Protein AF-A0A3D1XRA7-F1 (afdb_monomer)

Mean predicted aligned error: 9.95 Å

pLDDT: mean 85.72, std 18.08, range [40.62, 98.38]

Foldseek 3Di:
DDDPPPPPPPPPPPDDDDDDDDDDDDDDDDDVVVCVVVLVVCVVVVNDDPPPDCVPPPDD

Sequence (60 aa):
MNESAESHDGMAREIAPAKGKLGVLLPGMGAVSSTLIAGVQLVNAGHSQPIGSVTQMSRI

Solvent-accessible surface area (backbone atoms only — not comparable to full-atom values): 4365 Å² total; per-residue (Å²): 140,78,90,79,76,78,77,78,81,69,67,89,65,82,75,75,78,90,79,84,86,85,86,82,88,72,90,67,83,50,77,65,52,52,48,52,53,52,50,51,53,34,36,76,70,67,76,48,76,72,79,90,37,59,93,82,66,62,84,132

Secondary structure (DSSP, 8-state):
---------------PPP-SPPP---SS-SHHHHHHHHHHHHHHTTSS--TT-HHHH---

Structure (mmCIF, N/CA/C/O backbone):
data_AF-A0A3D1XRA7-F1
#
_entry.id   AF-A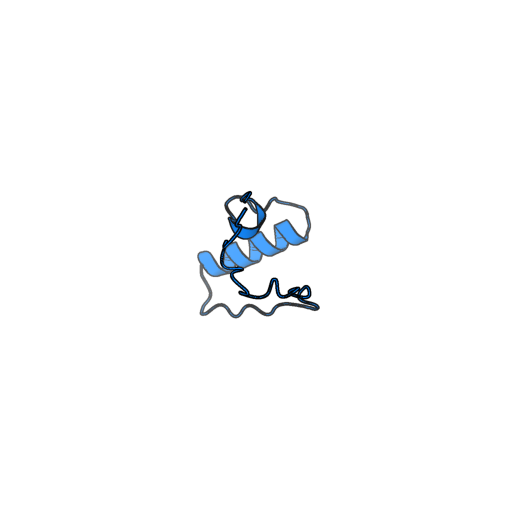0A3D1XRA7-F1
#
loop_
_atom_site.group_PDB
_atom_site.id
_atom_site.type_symbol
_atom_site.label_atom_id
_atom_site.label_alt_id
_atom_site.l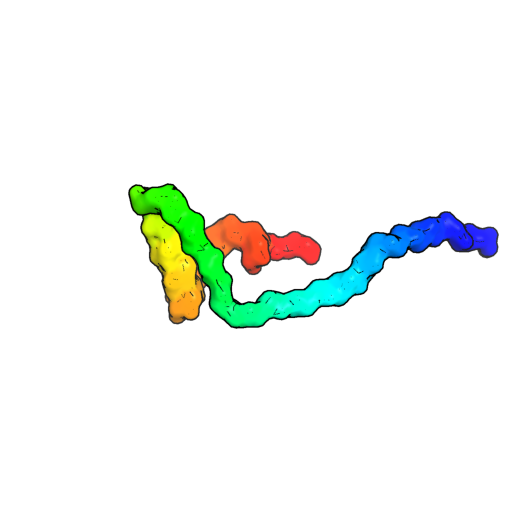abel_comp_id
_atom_site.label_asym_id
_atom_site.label_entity_id
_atom_site.label_seq_id
_atom_site.pdbx_PDB_ins_code
_atom_site.Cartn_x
_atom_site.Cartn_y
_atom_site.Cartn_z
_atom_site.occupancy
_atom_site.B_iso_or_equiv
_atom_site.auth_seq_id
_atom_site.auth_comp_id
_atom_site.auth_asym_id
_atom_site.auth_atom_id
_atom_site.pdbx_PDB_model_num
ATOM 1 N N . MET A 1 1 ? -8.443 11.772 50.434 1.00 47.06 1 MET A N 1
ATOM 2 C CA . MET A 1 1 ? -9.358 12.837 49.965 1.00 47.06 1 MET A CA 1
ATOM 3 C C . MET A 1 1 ? -8.471 13.954 49.432 1.00 47.06 1 MET A C 1
ATOM 5 O O . MET A 1 1 ? -7.624 14.398 50.184 1.00 47.06 1 MET A O 1
ATOM 9 N N . ASN A 1 2 ? -8.474 14.364 48.172 1.00 40.62 2 ASN A N 1
ATOM 10 C CA . ASN A 1 2 ? -9.574 14.548 47.239 1.00 40.62 2 ASN A CA 1
ATOM 11 C C . ASN A 1 2 ? -9.036 14.354 45.812 1.00 40.62 2 ASN A C 1
ATOM 13 O O . ASN A 1 2 ? -8.053 14.990 45.435 1.00 40.62 2 ASN A O 1
ATOM 17 N N . GLU A 1 3 ? -9.675 13.467 45.055 1.00 52.91 3 GLU A N 1
ATOM 18 C CA . GLU A 1 3 ? -9.579 13.432 43.603 1.00 52.91 3 GLU A CA 1
ATOM 19 C C . GLU A 1 3 ? -10.155 14.736 43.051 1.00 52.91 3 GLU A C 1
ATOM 21 O O . GLU A 1 3 ? -11.312 15.086 43.262 1.00 52.91 3 GLU A O 1
ATOM 26 N N . SER A 1 4 ? -9.343 15.476 42.319 1.00 51.44 4 SER A N 1
ATOM 27 C CA . SER A 1 4 ? -9.839 16.423 41.325 1.00 51.44 4 SER A CA 1
ATOM 28 C C . SER A 1 4 ? -8.983 16.234 40.085 1.00 51.44 4 SER A C 1
ATOM 30 O O . SER A 1 4 ? -8.276 17.128 39.640 1.00 51.44 4 SER A O 1
ATOM 32 N N . ALA A 1 5 ? -8.992 14.996 39.584 1.00 49.84 5 ALA A N 1
ATOM 33 C CA . ALA A 1 5 ? -8.633 14.730 38.208 1.00 49.84 5 ALA A CA 1
ATOM 34 C C . ALA A 1 5 ? -9.804 15.250 37.373 1.00 49.84 5 ALA A C 1
ATOM 36 O O . ALA A 1 5 ? -10.877 14.647 37.357 1.00 49.84 5 ALA A O 1
ATOM 37 N N . GLU A 1 6 ? -9.624 16.417 36.759 1.00 50.09 6 GLU A N 1
ATOM 38 C CA . GLU A 1 6 ? -10.496 16.896 35.693 1.00 50.09 6 GLU A CA 1
ATOM 39 C C . GLU A 1 6 ? -10.701 15.761 34.689 1.00 50.09 6 GLU A C 1
ATOM 41 O O . GLU A 1 6 ? -9.790 15.376 33.948 1.00 50.09 6 GLU A O 1
ATOM 46 N N . SER A 1 7 ? -11.912 15.206 34.698 1.00 47.91 7 SER A N 1
ATOM 47 C CA . SER A 1 7 ? -12.379 14.317 33.653 1.00 47.91 7 SER A CA 1
ATOM 48 C C . SER A 1 7 ? -12.318 15.107 32.354 1.00 47.91 7 SER A C 1
ATOM 50 O O . SER A 1 7 ? -13.087 16.036 32.120 1.00 47.91 7 SER A O 1
ATOM 52 N N . HIS A 1 8 ? -11.337 14.776 31.520 1.00 49.94 8 HIS A N 1
ATOM 53 C CA . HIS A 1 8 ? -11.346 15.207 30.138 1.00 49.94 8 HIS A CA 1
ATOM 54 C C . HIS A 1 8 ? -12.519 14.484 29.477 1.00 49.94 8 HIS A C 1
ATOM 56 O O . HIS A 1 8 ? -12.370 13.382 28.953 1.00 49.94 8 HIS A O 1
ATOM 62 N N . ASP A 1 9 ? -13.701 15.098 29.532 1.00 53.12 9 ASP A N 1
ATOM 63 C CA . ASP A 1 9 ? -14.864 14.737 28.724 1.00 53.12 9 ASP A CA 1
ATOM 64 C C . ASP A 1 9 ? -14.627 15.173 27.270 1.00 53.12 9 ASP A C 1
ATOM 66 O O . ASP A 1 9 ? -15.332 15.981 26.675 1.00 53.12 9 ASP A O 1
ATOM 70 N N . GLY A 1 10 ? -13.559 14.646 26.680 1.00 55.44 10 GLY A N 1
ATOM 71 C CA . GLY A 1 10 ? -13.492 14.472 25.244 1.00 55.44 10 GLY A CA 1
ATOM 72 C C . GLY A 1 10 ? -14.111 13.120 24.965 1.00 55.44 10 GLY A C 1
ATOM 73 O O . GLY A 1 10 ? -13.352 12.182 24.752 1.00 55.44 10 GLY A O 1
ATOM 74 N N . MET A 1 11 ? -15.445 13.021 25.089 1.00 53.97 11 MET A N 1
ATOM 75 C CA . MET A 1 11 ? -16.278 11.841 24.831 1.00 53.97 11 MET A CA 1
ATOM 76 C C . MET A 1 11 ? -15.494 10.709 24.163 1.00 53.97 11 MET A C 1
ATOM 78 O O . MET A 1 11 ? -15.084 10.853 23.006 1.00 53.97 11 MET A O 1
ATOM 82 N N . ALA A 1 12 ? -15.338 9.572 24.851 1.00 62.69 12 ALA A N 1
ATOM 83 C CA . ALA A 1 12 ? -15.003 8.301 24.216 1.00 62.69 12 ALA A CA 1
ATOM 84 C C . ALA A 1 12 ? -16.159 7.937 23.274 1.00 62.69 12 ALA A C 1
ATOM 86 O O . ALA A 1 12 ? -17.032 7.128 23.577 1.00 62.69 12 ALA A O 1
ATOM 87 N N . ARG A 1 13 ? -16.235 8.654 22.155 1.00 72.50 13 ARG A N 1
ATOM 88 C CA . ARG A 1 13 ? -17.265 8.511 21.154 1.00 72.50 13 ARG A CA 1
ATOM 89 C C . ARG A 1 13 ? -17.014 7.150 20.549 1.00 72.50 13 ARG A C 1
ATOM 91 O O . ARG A 1 13 ? -15.978 6.943 19.924 1.00 72.50 13 ARG A O 1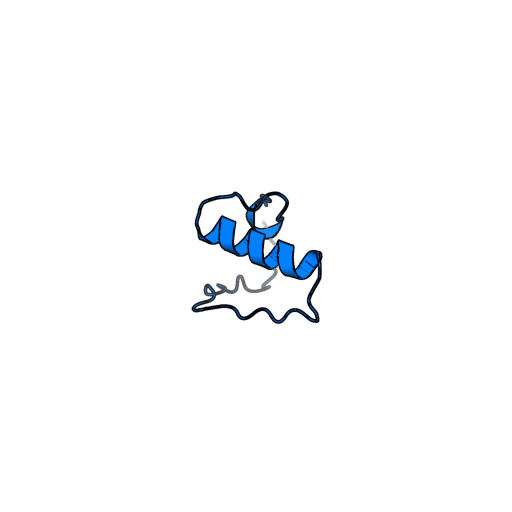
ATOM 98 N N . GLU A 1 14 ? -17.938 6.227 20.768 1.00 81.00 14 GLU A N 1
ATOM 99 C CA . GLU A 1 14 ? -17.902 4.936 20.103 1.00 81.00 14 GLU A CA 1
ATOM 100 C C . GLU A 1 14 ? -17.989 5.196 18.593 1.00 81.00 14 GLU A C 1
ATOM 102 O O . GLU A 1 14 ? -19.038 5.553 18.049 1.00 81.00 14 GLU A O 1
ATOM 107 N N . ILE A 1 15 ? -16.839 5.137 17.917 1.00 83.75 15 ILE A N 1
ATOM 108 C CA . ILE A 1 15 ? -16.766 5.331 16.474 1.00 83.75 15 ILE A CA 1
ATOM 109 C C . ILE A 1 15 ? -17.218 4.021 15.847 1.00 83.75 15 ILE A C 1
ATOM 111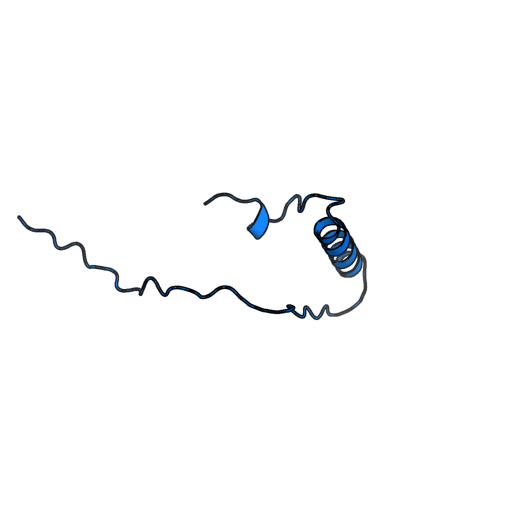 O O . ILE A 1 15 ? -16.483 3.034 15.837 1.00 83.75 15 ILE A O 1
ATOM 115 N N . ALA A 1 16 ? -18.443 4.015 15.328 1.00 88.19 16 ALA A N 1
ATOM 116 C CA . ALA A 1 16 ? -18.958 2.869 14.602 1.00 88.19 16 ALA A CA 1
ATOM 117 C C . ALA A 1 16 ? -18.033 2.524 13.412 1.00 88.19 16 ALA A C 1
ATOM 119 O O . ALA A 1 16 ? -17.548 3.430 12.725 1.00 88.19 16 ALA A O 1
ATOM 120 N N . PRO A 1 17 ? -17.801 1.230 13.130 1.00 88.19 17 PRO A N 1
ATOM 121 C CA . PRO A 1 17 ? -16.940 0.817 12.030 1.00 88.19 17 PRO A CA 1
ATOM 122 C C . PRO A 1 17 ? -17.514 1.263 10.681 1.00 88.19 17 PRO A C 1
ATOM 124 O O . PRO A 1 17 ? -18.726 1.203 10.449 1.00 88.19 17 PRO A O 1
ATOM 127 N N . ALA A 1 18 ? -16.631 1.672 9.768 1.00 89.75 18 ALA A N 1
ATOM 128 C CA . ALA A 1 18 ? -17.016 1.992 8.399 1.00 89.75 18 ALA A CA 1
ATOM 129 C C . ALA A 1 18 ? -17.610 0.752 7.705 1.00 89.75 18 ALA A C 1
ATOM 131 O O . ALA A 1 18 ? -17.070 -0.351 7.807 1.00 89.75 18 ALA A O 1
ATOM 132 N N . LYS A 1 19 ? -18.728 0.931 6.993 1.00 93.12 19 LYS A N 1
ATOM 133 C CA . LYS A 1 19 ? -19.416 -0.131 6.243 1.00 93.12 19 LYS A CA 1
ATOM 134 C C . LYS A 1 19 ? -19.344 0.152 4.741 1.00 93.12 19 LYS A C 1
ATOM 136 O O . LYS A 1 19 ? -19.460 1.300 4.325 1.00 93.12 19 LYS A O 1
ATOM 141 N N . GLY A 1 20 ? -19.230 -0.901 3.929 1.00 93.56 20 GLY A N 1
ATOM 142 C CA . GLY A 1 20 ? -19.238 -0.808 2.463 1.00 93.56 20 GLY A CA 1
ATOM 143 C C . GLY A 1 20 ? -17.850 -0.656 1.826 1.00 93.56 20 GLY A C 1
ATOM 144 O O . GLY A 1 20 ? -16.829 -0.894 2.465 1.00 93.56 20 GLY A O 1
ATOM 145 N N . LYS A 1 21 ? -17.820 -0.311 0.530 1.00 93.81 21 LYS A N 1
ATOM 146 C CA . LYS A 1 21 ? -16.580 -0.123 -0.245 1.00 93.81 21 LYS A CA 1
ATOM 147 C C . LYS A 1 21 ? -16.087 1.322 -0.124 1.00 93.81 21 LYS A C 1
ATOM 149 O O . LYS A 1 21 ? -16.871 2.247 -0.319 1.00 93.81 21 LYS A O 1
ATOM 154 N N . LEU A 1 22 ? -14.791 1.508 0.126 1.00 94.56 22 LEU A N 1
ATOM 155 C CA . LEU A 1 22 ? -14.135 2.817 0.098 1.00 94.56 22 LEU A CA 1
ATOM 156 C C . LEU A 1 22 ? -13.629 3.120 -1.320 1.00 94.56 22 LEU A C 1
ATOM 158 O O . LEU A 1 22 ? -12.844 2.354 -1.874 1.00 94.56 22 LEU A O 1
ATOM 162 N N . GLY A 1 23 ? -14.064 4.237 -1.902 1.00 96.25 23 GLY A N 1
ATOM 163 C CA . GLY A 1 23 ? -13.497 4.754 -3.148 1.00 96.25 23 GLY A CA 1
ATOM 164 C C . GLY A 1 23 ? -12.243 5.585 -2.876 1.00 96.25 23 GLY A C 1
ATOM 165 O O . GLY A 1 23 ? -12.274 6.474 -2.030 1.00 96.25 23 GLY A O 1
ATOM 166 N N . VAL A 1 24 ? -11.157 5.322 -3.607 1.00 96.19 24 VAL A N 1
ATOM 167 C CA . VAL A 1 24 ? -9.913 6.109 -3.556 1.00 96.19 24 VAL A CA 1
ATOM 168 C C . VAL A 1 24 ? -9.615 6.628 -4.960 1.00 96.19 24 VAL A C 1
ATOM 170 O O . VAL A 1 24 ? -9.356 5.838 -5.866 1.00 96.19 24 VAL A O 1
ATOM 173 N N . LEU A 1 25 ? -9.677 7.949 -5.154 1.00 97.56 25 LEU A N 1
ATOM 174 C CA . LEU A 1 25 ? -9.375 8.587 -6.436 1.00 97.56 25 LEU A CA 1
ATOM 175 C C . LEU A 1 25 ? -7.905 9.010 -6.471 1.00 97.56 25 LEU A C 1
ATOM 177 O O . LEU A 1 25 ? -7.473 9.828 -5.662 1.00 97.56 25 LEU A O 1
ATOM 181 N N . LEU A 1 26 ? -7.148 8.453 -7.414 1.00 97.06 26 LEU A N 1
ATOM 182 C CA . LEU A 1 26 ? -5.727 8.748 -7.585 1.00 97.06 26 LEU A CA 1
ATOM 183 C C . LEU A 1 26 ? -5.536 9.746 -8.737 1.00 97.06 26 LEU A C 1
ATOM 185 O O . LEU A 1 26 ? -5.957 9.452 -9.860 1.00 97.06 26 LEU A O 1
ATOM 189 N N . PRO A 1 27 ? -4.916 10.917 -8.499 1.00 95.31 27 PRO A N 1
ATOM 190 C CA . PRO A 1 27 ? -4.628 11.863 -9.564 1.00 95.31 27 PRO A CA 1
ATOM 191 C C . PRO A 1 27 ? -3.453 11.359 -10.407 1.00 95.31 27 PRO A C 1
ATOM 193 O O . PRO A 1 27 ? -2.296 11.402 -9.993 1.00 95.31 27 PRO A O 1
ATOM 196 N N . GLY A 1 28 ? -3.762 10.905 -11.619 1.00 96.25 28 GLY A N 1
ATOM 197 C CA . GLY A 1 28 ? -2.767 10.439 -12.577 1.00 96.25 28 GLY A CA 1
ATOM 198 C C . GLY A 1 28 ? -2.307 8.996 -12.356 1.00 96.25 28 GLY A C 1
ATOM 199 O O . GLY A 1 28 ? -2.416 8.404 -11.278 1.00 96.25 28 GLY A O 1
ATOM 200 N N . MET A 1 29 ? -1.775 8.426 -13.436 1.00 96.38 29 MET A N 1
ATOM 201 C CA . MET A 1 29 ? -1.200 7.085 -13.462 1.00 96.38 29 MET A CA 1
ATOM 202 C C . MET A 1 29 ? 0.323 7.178 -13.519 1.00 96.38 29 MET A C 1
ATOM 204 O O . MET A 1 29 ? 0.877 8.024 -14.215 1.00 96.38 29 MET A O 1
ATOM 208 N N . GLY A 1 30 ? 1.002 6.299 -12.789 1.00 96.25 30 GLY A N 1
ATOM 209 C CA . GLY A 1 30 ? 2.459 6.267 -12.714 1.00 96.25 30 GLY A CA 1
ATOM 210 C C . GLY A 1 30 ? 2.939 5.200 -11.742 1.00 96.25 30 GLY A C 1
ATOM 211 O O . GLY A 1 30 ? 2.131 4.431 -11.222 1.00 96.25 30 GLY A O 1
ATOM 212 N N . ALA A 1 31 ? 4.247 5.176 -11.480 1.00 97.81 31 ALA A N 1
ATOM 213 C CA . ALA A 1 31 ? 4.887 4.147 -10.660 1.00 97.81 31 ALA A CA 1
ATOM 214 C C . ALA A 1 31 ? 4.260 4.012 -9.262 1.00 97.81 31 ALA A C 1
ATOM 216 O O . ALA A 1 31 ? 4.109 2.902 -8.764 1.00 97.81 31 ALA A O 1
ATOM 217 N N . VAL A 1 32 ? 3.844 5.120 -8.644 1.00 96.44 32 VAL A N 1
ATOM 218 C CA . VAL A 1 32 ? 3.238 5.102 -7.303 1.00 96.44 32 VAL A CA 1
ATOM 219 C C . VAL A 1 32 ? 1.790 4.610 -7.361 1.00 96.44 32 VAL A C 1
ATOM 221 O O . VAL A 1 32 ? 1.425 3.689 -6.637 1.00 96.44 32 VAL A O 1
ATOM 224 N N . SER A 1 33 ? 0.965 5.164 -8.257 1.00 98.06 33 SER A N 1
ATOM 225 C CA . SER A 1 33 ? -0.440 4.757 -8.387 1.00 98.06 33 SER A CA 1
ATOM 226 C C . SER A 1 33 ? -0.572 3.274 -8.753 1.00 98.06 33 SER A C 1
ATOM 228 O O . SER A 1 33 ? -1.396 2.569 -8.176 1.00 98.06 33 SER A O 1
ATOM 230 N N . SER A 1 34 ? 0.255 2.768 -9.676 1.00 98.06 34 SER A N 1
ATOM 231 C CA . SER A 1 34 ? 0.191 1.366 -10.104 1.00 98.06 34 SER A CA 1
ATOM 232 C C . SER A 1 34 ? 0.661 0.394 -9.022 1.00 98.06 34 SER A C 1
ATOM 234 O O . SER A 1 34 ? 0.029 -0.644 -8.828 1.00 98.06 34 SER A O 1
ATOM 236 N N . THR A 1 35 ? 1.722 0.732 -8.286 1.00 97.44 35 THR A N 1
ATOM 237 C CA . THR A 1 35 ? 2.229 -0.107 -7.189 1.00 97.44 35 THR A CA 1
ATOM 238 C C . THR A 1 35 ? 1.286 -0.114 -5.994 1.00 97.44 35 THR A C 1
ATOM 240 O O . THR A 1 35 ? 1.082 -1.175 -5.409 1.00 97.44 35 THR A O 1
ATOM 243 N N . LEU A 1 36 ? 0.634 1.012 -5.684 1.00 97.19 36 LEU A N 1
ATOM 244 C CA . LEU A 1 36 ? -0.438 1.058 -4.692 1.00 97.19 36 LEU A CA 1
ATOM 245 C C . LEU A 1 36 ? -1.588 0.119 -5.083 1.00 97.19 36 LEU A C 1
ATOM 247 O O . LEU A 1 36 ? -1.990 -0.717 -4.277 1.00 97.19 36 LEU A O 1
ATOM 251 N N . ILE A 1 37 ? -2.086 0.208 -6.323 1.00 97.44 37 ILE A N 1
ATOM 252 C CA . ILE A 1 37 ? -3.180 -0.653 -6.802 1.00 97.44 37 ILE A CA 1
ATOM 253 C C . ILE A 1 37 ? -2.774 -2.130 -6.735 1.00 97.44 37 ILE A C 1
ATOM 255 O O . ILE A 1 37 ? -3.507 -2.938 -6.168 1.00 97.44 37 ILE A O 1
ATOM 259 N N . ALA A 1 38 ? -1.608 -2.491 -7.278 1.00 97.81 38 ALA A N 1
ATOM 260 C CA . ALA A 1 38 ? -1.133 -3.873 -7.276 1.00 97.81 38 ALA A CA 1
ATOM 261 C C . ALA A 1 38 ? -0.934 -4.405 -5.847 1.00 97.81 38 ALA A C 1
ATOM 263 O O . ALA A 1 38 ? -1.401 -5.496 -5.527 1.00 97.81 38 ALA A O 1
ATOM 264 N N . GLY A 1 39 ? -0.302 -3.617 -4.973 1.00 97.81 39 GLY A N 1
ATOM 265 C CA . GLY A 1 39 ? -0.074 -3.978 -3.577 1.00 97.81 39 GLY A CA 1
ATOM 266 C C . GLY A 1 39 ? -1.376 -4.222 -2.817 1.00 97.81 39 GLY A C 1
ATOM 267 O O . GLY A 1 39 ? -1.518 -5.257 -2.172 1.00 97.81 39 GLY A O 1
ATOM 268 N N . VAL A 1 40 ? -2.360 -3.325 -2.953 1.00 97.31 40 VAL A N 1
ATOM 269 C CA . VAL A 1 40 ? -3.683 -3.487 -2.328 1.00 97.31 40 VAL A CA 1
ATOM 270 C C . VAL A 1 40 ? -4.381 -4.751 -2.829 1.00 97.31 40 VAL A C 1
ATOM 272 O O . VAL A 1 40 ? -4.928 -5.498 -2.021 1.00 97.31 40 VAL A O 1
ATOM 275 N N . GLN A 1 41 ? -4.342 -5.027 -4.136 1.00 98.00 41 GLN A N 1
ATOM 276 C CA . GLN A 1 41 ? -4.976 -6.224 -4.698 1.00 98.00 41 GLN A CA 1
ATOM 277 C C . GLN A 1 41 ? -4.309 -7.517 -4.212 1.00 98.00 41 GLN A C 1
ATOM 279 O O . GLN A 1 41 ? -5.013 -8.463 -3.870 1.00 98.00 41 GLN A O 1
ATOM 284 N N . LEU A 1 42 ? -2.974 -7.559 -4.119 1.00 98.38 42 LEU A N 1
ATOM 285 C CA . LEU A 1 42 ? -2.258 -8.733 -3.608 1.00 98.38 42 LEU A CA 1
ATOM 286 C C . LEU A 1 42 ? -2.532 -8.992 -2.123 1.00 98.38 42 LEU A C 1
ATOM 288 O O . LEU A 1 42 ? -2.735 -10.145 -1.742 1.00 98.38 42 LEU A O 1
ATOM 292 N N . VAL A 1 43 ? -2.592 -7.938 -1.302 1.00 98.00 43 VAL A N 1
ATOM 293 C CA . VAL A 1 43 ? -2.948 -8.066 0.120 1.00 98.00 43 VAL A CA 1
ATOM 294 C C . VAL A 1 43 ? -4.396 -8.533 0.261 1.00 98.00 43 VAL A C 1
ATOM 296 O O . VAL A 1 43 ? -4.671 -9.458 1.019 1.00 98.00 43 VAL A O 1
ATOM 299 N N . ASN A 1 44 ? -5.323 -7.956 -0.508 1.00 95.94 44 ASN A N 1
ATOM 300 C CA . ASN A 1 44 ? -6.737 -8.33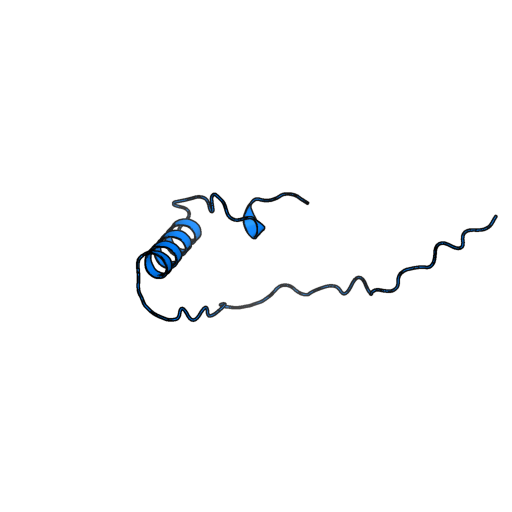6 -0.475 1.00 95.94 44 ASN A CA 1
ATOM 301 C C . ASN A 1 44 ? -6.977 -9.780 -0.957 1.00 95.94 44 ASN A C 1
ATOM 303 O O . ASN A 1 44 ? -7.884 -10.449 -0.474 1.00 95.94 44 ASN A O 1
ATOM 307 N N . ALA A 1 45 ? -6.147 -10.274 -1.880 1.00 97.88 45 ALA A N 1
ATOM 308 C CA . ALA A 1 45 ? -6.158 -11.664 -2.334 1.00 97.88 45 ALA A CA 1
ATOM 309 C C . ALA A 1 45 ? -5.427 -12.636 -1.382 1.00 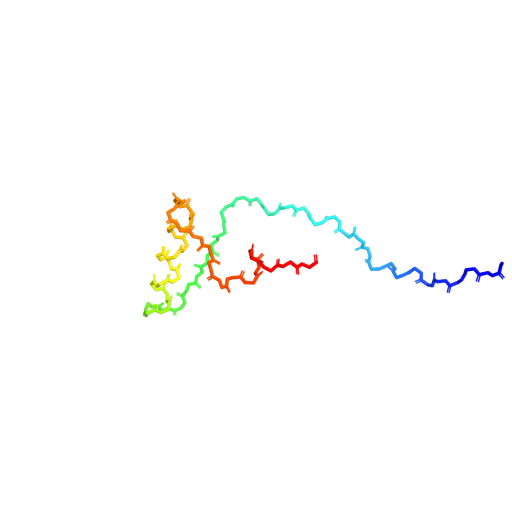97.88 45 ALA A C 1
ATOM 311 O O . ALA A 1 45 ? -5.426 -13.841 -1.624 1.00 97.88 45 ALA A O 1
ATOM 312 N N . GLY A 1 46 ? -4.794 -12.144 -0.310 1.00 97.38 46 GLY A N 1
ATOM 313 C CA . GLY A 1 46 ? -4.051 -12.969 0.647 1.00 97.38 46 GLY A CA 1
ATOM 314 C C . GLY A 1 46 ? -2.695 -13.473 0.138 1.00 97.38 46 GLY A C 1
ATOM 315 O O . GLY A 1 46 ? -2.133 -14.406 0.706 1.00 97.38 46 GLY A O 1
ATOM 316 N N . HIS A 1 47 ? -2.155 -12.877 -0.926 1.00 98.38 47 HIS A N 1
ATOM 317 C CA . HIS A 1 47 ? -0.867 -13.264 -1.512 1.00 98.38 47 HIS A CA 1
ATOM 318 C C . HIS A 1 47 ? 0.326 -12.489 -0.941 1.00 98.38 47 HIS A C 1
ATOM 320 O O . HIS A 1 47 ? 1.473 -12.864 -1.184 1.00 98.38 47 HIS A O 1
ATOM 326 N N . SER A 1 48 ? 0.088 -11.411 -0.194 1.00 97.81 48 SER A N 1
ATOM 327 C CA . SER A 1 48 ? 1.141 -10.606 0.426 1.00 97.81 48 SER A CA 1
ATOM 328 C C . SER A 1 48 ? 0.696 -9.991 1.754 1.00 97.81 48 SER A C 1
ATOM 330 O O . SER A 1 48 ? -0.488 -9.954 2.084 1.00 97.81 48 SER A O 1
ATOM 332 N N . GLN A 1 49 ? 1.668 -9.504 2.527 1.00 97.62 49 GLN A N 1
ATOM 333 C CA . GLN A 1 49 ? 1.436 -8.732 3.749 1.00 97.62 49 GLN A CA 1
ATOM 334 C C . GLN A 1 49 ? 1.602 -7.228 3.461 1.00 97.62 49 GLN A C 1
ATOM 336 O O . GLN A 1 49 ? 2.415 -6.873 2.603 1.00 97.62 49 GLN A O 1
ATOM 341 N N . PRO A 1 50 ? 0.892 -6.330 4.174 1.00 97.00 50 PRO A N 1
ATOM 342 C CA . PRO A 1 50 ? 0.953 -4.880 3.959 1.00 97.00 50 PRO A CA 1
ATOM 343 C C . PRO A 1 50 ? 2.216 -4.248 4.578 1.00 97.00 50 PRO A C 1
ATOM 345 O O . PRO A 1 50 ? 2.130 -3.322 5.387 1.00 97.00 50 PRO A O 1
ATOM 348 N N . ILE A 1 51 ? 3.394 -4.769 4.216 1.00 95.94 51 ILE A N 1
ATOM 349 C CA . ILE A 1 51 ? 4.686 -4.384 4.796 1.00 95.94 51 ILE A CA 1
ATOM 350 C C . ILE A 1 51 ? 4.940 -2.882 4.646 1.00 95.94 51 ILE A C 1
ATOM 352 O O . ILE A 1 51 ? 4.838 -2.330 3.553 1.00 95.94 51 ILE A O 1
ATOM 356 N N . GLY A 1 52 ? 5.290 -2.232 5.759 1.00 93.75 52 GLY A N 1
ATOM 357 C CA . GLY A 1 52 ? 5.570 -0.796 5.820 1.00 93.75 52 GLY A CA 1
ATOM 358 C C . GLY A 1 52 ? 4.338 0.083 6.055 1.00 93.75 52 GLY A C 1
ATOM 359 O O . GLY A 1 52 ? 4.495 1.289 6.239 1.00 93.75 52 GLY A O 1
ATOM 360 N N . SER A 1 53 ? 3.127 -0.485 6.101 1.00 96.56 53 SER A N 1
ATOM 361 C CA . SER A 1 53 ? 1.940 0.303 6.425 1.00 96.56 53 SER A CA 1
ATOM 362 C C . SER A 1 53 ? 1.761 0.492 7.930 1.00 96.56 53 SER A C 1
ATOM 364 O O . SER A 1 53 ? 1.454 -0.447 8.664 1.00 96.56 53 SER A O 1
ATOM 366 N N . VAL A 1 54 ? 1.886 1.738 8.384 1.00 97.12 54 VAL A N 1
ATOM 367 C CA . VAL A 1 54 ? 1.733 2.120 9.797 1.00 97.12 54 VAL A CA 1
ATOM 368 C C . VAL A 1 54 ? 0.341 1.768 10.317 1.00 97.12 54 VAL A C 1
ATOM 370 O O . VAL A 1 54 ? 0.210 1.174 11.381 1.00 97.12 54 VAL A O 1
ATOM 373 N N . THR A 1 55 ? -0.711 2.072 9.554 1.00 93.50 55 THR A N 1
ATOM 374 C CA . THR A 1 55 ? -2.091 1.880 10.027 1.00 93.50 55 THR A CA 1
ATOM 375 C C . THR A 1 55 ? -2.481 0.410 10.178 1.00 93.50 55 THR A C 1
ATOM 377 O O . THR A 1 55 ? -3.379 0.117 10.961 1.00 93.50 55 THR A O 1
ATOM 380 N N . GLN A 1 56 ? -1.820 -0.516 9.471 1.00 94.06 56 GLN A N 1
ATOM 381 C CA . GLN A 1 56 ? -2.085 -1.955 9.589 1.00 94.06 56 GLN A CA 1
ATOM 382 C C . GLN A 1 56 ? -1.057 -2.719 10.434 1.00 94.06 56 GLN A C 1
ATOM 384 O O . GLN A 1 56 ? -1.397 -3.782 10.945 1.00 94.06 56 GLN A O 1
ATOM 389 N N . MET A 1 57 ? 0.182 -2.237 10.568 1.00 95.69 57 MET A N 1
ATOM 390 C CA . MET A 1 57 ? 1.260 -2.998 11.218 1.00 95.69 57 MET A CA 1
ATOM 391 C C . MET A 1 57 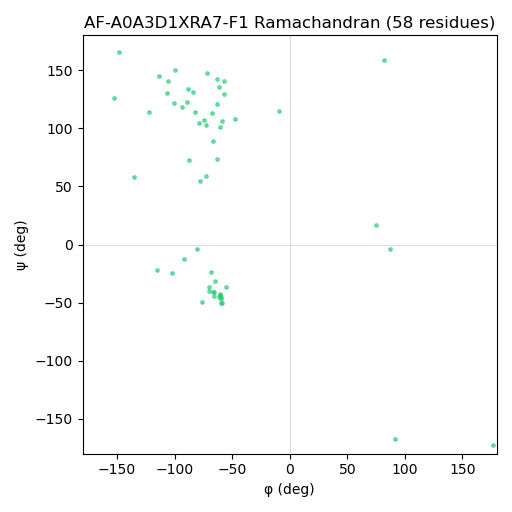? 1.788 -2.387 12.511 1.00 95.69 57 MET A C 1
ATOM 393 O O . MET A 1 57 ? 2.415 -3.098 13.297 1.00 95.69 57 MET A O 1
ATOM 397 N N . SER A 1 58 ? 1.604 -1.085 12.736 1.00 94.75 58 SER A N 1
ATOM 398 C CA . SER A 1 58 ? 2.078 -0.470 13.972 1.00 94.75 58 SER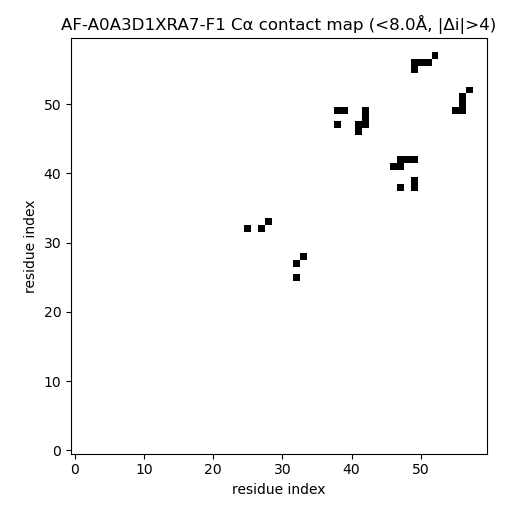 A CA 1
ATOM 399 C C . SER A 1 58 ? 1.220 -0.899 15.158 1.00 94.75 58 SER A C 1
ATOM 401 O O . SER A 1 58 ? 0.014 -1.118 15.046 1.00 94.75 58 SER A O 1
ATOM 403 N N . ARG A 1 59 ? 1.860 -0.996 16.324 1.00 89.12 59 ARG A N 1
ATOM 404 C CA . ARG A 1 59 ? 1.205 -1.251 17.605 1.00 89.12 59 ARG A CA 1
ATOM 405 C C . ARG A 1 59 ? 1.195 0.043 18.419 1.00 89.12 59 ARG A C 1
ATOM 407 O O . ARG A 1 59 ? 2.247 0.663 18.557 1.00 89.12 59 ARG A O 1
ATOM 414 N N . ILE A 1 60 ? 0.026 0.411 18.947 1.00 76.25 60 ILE A N 1
ATOM 415 C CA . ILE A 1 60 ? -0.166 1.461 19.964 1.00 76.25 60 ILE A CA 1
ATOM 416 C C . ILE A 1 60 ? -0.572 0.865 21.306 1.00 76.25 60 ILE A C 1
ATOM 418 O O . ILE A 1 60 ? -1.329 -0.136 21.293 1.00 76.25 60 ILE A O 1
#

Radius of g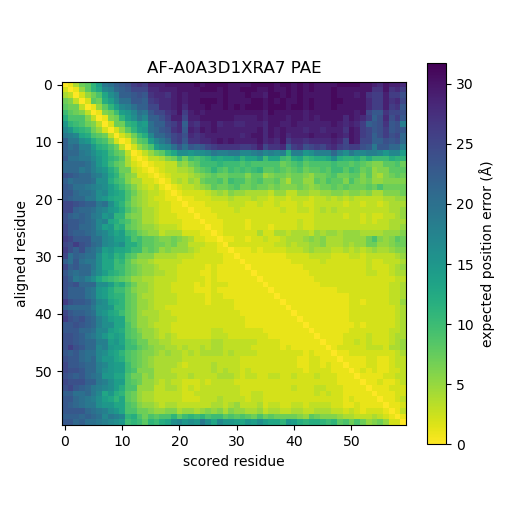yration: 19.61 Å; Cα contacts (8 Å, |Δi|>4): 16; chains: 1; bounding box: 25×30×63 Å